Protein AF-A0A2V8U9R5-F1 (afdb_monomer)

Solvent-accessible surface area (backbone atoms only — not comparable to full-atom values): 6992 Å² total; per-residue (Å²): 89,78,48,42,44,55,80,27,43,38,32,31,26,49,71,58,91,94,44,66,50,90,61,60,76,32,50,31,88,59,63,23,27,40,84,21,46,36,58,37,77,51,61,55,92,81,48,81,92,48,36,37,33,36,30,41,34,39,79,43,66,39,83,89,50,86,36,48,25,37,43,36,33,22,36,57,91,40,47,55,41,73,76,48,48,22,68,82,48,44,95,82,44,56,60,46,30,39,37,80,98,53,59,43,46,78,56,96,78,27,41,40,34,62,28,68,64,82,44,76,46,75,46,65,85,132

Structure (mmCIF, N/CA/C/O backbone):
data_AF-A0A2V8U9R5-F1
#
_entry.id   AF-A0A2V8U9R5-F1
#
loop_
_atom_site.group_PDB
_atom_site.id
_atom_site.type_symbol
_atom_site.label_atom_id
_atom_site.label_alt_id
_atom_site.label_comp_id
_atom_site.label_asym_id
_atom_site.label_entity_id
_atom_site.label_seq_id
_atom_site.pdbx_PDB_ins_code
_atom_site.Cartn_x
_atom_site.Cartn_y
_atom_site.Cartn_z
_atom_site.occupancy
_atom_site.B_iso_or_equiv
_atom_site.auth_seq_id
_atom_site.auth_comp_id
_atom_site.auth_asym_id
_atom_site.auth_atom_id
_atom_site.pdbx_PDB_model_num
ATOM 1 N N . MET A 1 1 ? -10.885 6.353 8.387 1.00 95.56 1 MET A N 1
ATOM 2 C CA . MET A 1 1 ? -10.137 7.101 7.349 1.00 95.56 1 MET A CA 1
ATOM 3 C C . MET A 1 1 ? -8.679 6.714 7.454 1.00 95.56 1 MET A C 1
ATOM 5 O O . MET A 1 1 ? -8.196 6.634 8.570 1.00 95.56 1 MET A O 1
ATOM 9 N N . TYR A 1 2 ? -7.991 6.512 6.332 1.00 97.69 2 TYR A N 1
ATOM 10 C CA . TYR A 1 2 ? -6.562 6.190 6.312 1.00 97.69 2 TYR A CA 1
ATOM 11 C C . TYR A 1 2 ? -5.768 7.350 5.724 1.00 97.69 2 TYR A C 1
ATOM 13 O O . TYR A 1 2 ? -6.168 7.921 4.707 1.00 97.69 2 TYR A O 1
ATOM 21 N N . VAL A 1 3 ? -4.646 7.697 6.350 1.00 97.31 3 VAL A N 1
ATOM 22 C CA . VAL A 1 3 ? -3.764 8.777 5.901 1.00 97.31 3 VAL A CA 1
ATOM 23 C C . VAL A 1 3 ? -2.322 8.300 5.951 1.00 97.31 3 VAL A C 1
ATOM 25 O O . VAL A 1 3 ? -1.840 7.870 6.994 1.00 97.31 3 VAL A O 1
ATOM 28 N N . TRP A 1 4 ? -1.616 8.434 4.831 1.00 96.81 4 TRP A N 1
ATOM 29 C CA . TRP A 1 4 ? -0.173 8.237 4.766 1.00 96.81 4 TRP A CA 1
ATOM 30 C C . TRP A 1 4 ? 0.441 9.429 4.042 1.00 96.81 4 TRP A C 1
ATOM 32 O O . TRP A 1 4 ? 0.318 9.561 2.826 1.00 96.81 4 TRP A O 1
ATOM 42 N N . GLY A 1 5 ? 1.016 10.359 4.801 1.00 94.88 5 GLY A N 1
ATOM 43 C CA . GLY A 1 5 ? 1.685 11.541 4.260 1.00 94.88 5 GLY A CA 1
ATOM 44 C C . GLY A 1 5 ? 3.124 11.253 3.829 1.00 94.88 5 GLY A C 1
ATOM 45 O O . GLY A 1 5 ? 3.704 10.229 4.187 1.00 94.88 5 GLY A O 1
ATOM 46 N N . TRP A 1 6 ? 3.725 12.180 3.082 1.00 94.19 6 TRP A N 1
ATOM 47 C CA . TRP A 1 6 ? 5.170 12.162 2.844 1.00 94.19 6 TRP A CA 1
ATOM 48 C C . TRP A 1 6 ? 5.927 12.429 4.157 1.00 94.19 6 TRP A C 1
ATOM 50 O O . TRP A 1 6 ? 5.534 13.307 4.922 1.00 94.19 6 TRP A O 1
ATOM 60 N N . ASN A 1 7 ? 7.007 11.679 4.405 1.00 94.81 7 ASN A N 1
ATOM 61 C CA . ASN A 1 7 ? 7.833 11.716 5.620 1.00 94.81 7 ASN A CA 1
ATOM 62 C C . ASN A 1 7 ? 7.075 11.365 6.905 1.00 94.81 7 ASN A C 1
ATOM 64 O O . ASN A 1 7 ? 7.533 11.632 8.020 1.00 94.81 7 ASN A O 1
ATOM 68 N N . ASP A 1 8 ? 5.943 10.693 6.746 1.00 96.50 8 ASP A N 1
ATOM 69 C CA . ASP A 1 8 ? 5.039 10.360 7.823 1.00 96.50 8 ASP A CA 1
ATOM 70 C C . ASP A 1 8 ? 4.671 8.875 7.798 1.00 96.50 8 ASP A C 1
ATOM 72 O O . ASP A 1 8 ? 4.968 8.162 6.836 1.00 96.50 8 ASP A O 1
ATOM 76 N N . VAL A 1 9 ? 4.060 8.400 8.877 1.00 97.69 9 VAL A N 1
ATOM 77 C CA . VAL A 1 9 ? 3.592 7.016 8.998 1.00 97.69 9 VAL A CA 1
ATOM 78 C C . VAL A 1 9 ? 2.125 6.885 8.600 1.00 97.69 9 VAL A C 1
ATOM 80 O O . VAL A 1 9 ? 1.362 7.855 8.639 1.00 97.69 9 VAL A O 1
ATOM 83 N N . LEU A 1 10 ? 1.733 5.668 8.228 1.00 98.38 10 LEU A N 1
ATOM 84 C CA . LEU A 1 10 ? 0.337 5.313 8.012 1.00 98.38 10 LEU A CA 1
ATOM 85 C C . LEU A 1 10 ? -0.445 5.475 9.320 1.00 98.38 10 LEU A C 1
ATOM 87 O O . LEU A 1 10 ? 0.014 5.029 10.370 1.00 98.38 10 LEU A O 1
ATOM 91 N N . ARG A 1 11 ? -1.612 6.109 9.258 1.00 98.25 11 ARG A N 1
ATOM 92 C CA . ARG A 1 11 ? -2.555 6.237 10.373 1.00 98.25 11 ARG A CA 1
ATOM 93 C C . ARG A 1 11 ? -3.952 5.885 9.922 1.00 98.25 11 ARG A C 1
ATOM 95 O O . ARG A 1 11 ? -4.348 6.264 8.816 1.00 98.25 11 ARG A O 1
ATOM 102 N N . ASP A 1 12 ? -4.701 5.248 10.803 1.00 97.56 12 ASP A N 1
ATOM 103 C CA . ASP A 1 12 ? -6.144 5.137 10.685 1.00 97.56 12 ASP A CA 1
ATOM 104 C C . ASP A 1 12 ? -6.839 6.043 11.713 1.00 97.56 12 ASP A C 1
ATOM 106 O O . ASP A 1 12 ? -6.290 6.431 12.741 1.00 97.56 12 ASP A O 1
ATOM 110 N N . TYR A 1 13 ? -8.043 6.476 11.365 1.00 97.75 13 TYR A N 1
ATOM 111 C CA . TYR A 1 13 ? -8.884 7.344 12.178 1.00 97.75 13 TYR A CA 1
ATOM 112 C C . TYR A 1 13 ? -10.295 6.789 12.169 1.00 97.75 13 TYR A C 1
ATOM 114 O O . TYR A 1 13 ? -10.895 6.608 11.096 1.00 97.75 13 TYR A O 1
ATOM 122 N N . ARG A 1 14 ? -10.838 6.552 13.358 1.00 96.44 14 ARG A N 1
ATOM 123 C CA . ARG A 1 14 ? -12.175 6.000 13.524 1.00 96.44 14 ARG A CA 1
ATOM 124 C C . ARG A 1 14 ? -13.248 7.024 13.194 1.00 96.44 14 ARG A C 1
ATOM 126 O O . ARG A 1 14 ? -13.144 8.186 13.567 1.00 96.44 14 ARG A O 1
ATOM 133 N N . LEU A 1 15 ? -14.303 6.581 12.513 1.00 94.94 15 LEU A N 1
ATOM 134 C CA . LEU A 1 15 ? -15.536 7.352 12.370 1.00 94.94 15 LEU A CA 1
ATOM 135 C C . LEU A 1 15 ? -16.455 7.046 13.563 1.00 94.94 15 LEU A C 1
ATOM 137 O O . LEU A 1 15 ? -16.804 5.888 13.801 1.00 94.94 15 LEU A O 1
ATOM 141 N N . ARG A 1 16 ? -16.861 8.075 14.306 1.00 94.81 16 ARG A N 1
ATOM 142 C CA . ARG A 1 16 ? -17.839 8.010 15.398 1.00 94.81 16 ARG A CA 1
ATOM 143 C C . ARG A 1 16 ? -19.089 8.778 14.976 1.00 94.81 16 ARG A C 1
ATOM 145 O O . ARG A 1 16 ? -19.106 10.007 14.950 1.00 94.81 16 ARG A O 1
ATOM 152 N N . GLY A 1 17 ? -20.140 8.048 14.601 1.00 94.69 17 GLY A N 1
ATOM 153 C CA . GLY A 1 17 ? -21.324 8.659 13.996 1.00 94.69 17 GLY A CA 1
ATOM 154 C C . GLY A 1 17 ? -20.963 9.315 12.661 1.00 94.69 17 GLY A C 1
ATOM 155 O O . GLY A 1 17 ? -20.649 8.616 11.703 1.00 94.69 17 GLY A O 1
ATOM 156 N N . SER A 1 18 ? -20.986 10.648 12.604 1.00 95.69 18 SER A N 1
ATOM 157 C CA . SER A 1 18 ? -20.669 11.434 11.403 1.00 95.69 18 SER A CA 1
ATOM 158 C C . SER A 1 18 ? -19.341 12.198 11.478 1.00 95.69 18 SER A C 1
ATOM 160 O O . SER A 1 18 ? -19.066 13.008 10.594 1.00 95.69 18 SER A O 1
ATOM 162 N N . VAL A 1 19 ? -18.534 11.998 12.525 1.00 96.38 19 VAL A N 1
ATOM 163 C CA . VAL A 1 19 ? -17.276 12.736 12.743 1.00 96.38 19 VAL A CA 1
ATOM 164 C C . VAL A 1 19 ? -16.123 11.759 12.951 1.00 96.38 1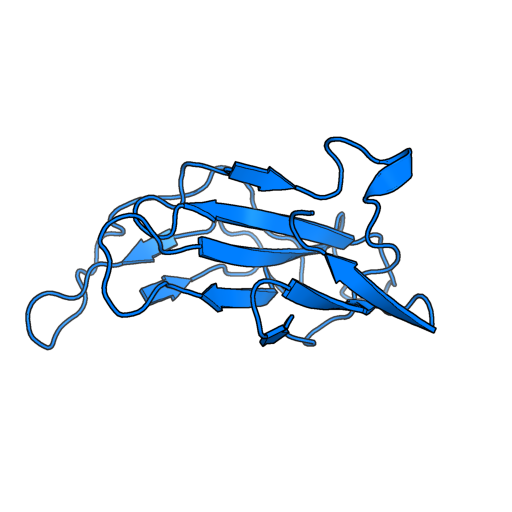9 VAL A C 1
ATOM 166 O O . VAL A 1 19 ? -16.298 10.714 13.573 1.00 96.38 19 VAL A O 1
ATOM 169 N N . PHE A 1 20 ? -14.947 12.076 12.410 1.00 96.56 20 PHE A N 1
ATOM 170 C CA . PHE A 1 20 ? -13.734 11.304 12.675 1.00 96.56 20 PHE A CA 1
ATOM 171 C C . PHE A 1 20 ? -13.093 11.727 13.996 1.00 96.56 20 PHE A C 1
ATOM 173 O O . PHE A 1 20 ? -12.995 12.921 14.283 1.00 96.56 20 PHE A O 1
ATOM 180 N N . ASP A 1 21 ? -12.602 10.751 14.755 1.00 96.69 21 ASP A N 1
ATOM 181 C CA . ASP A 1 21 ? -11.724 11.008 15.892 1.00 96.69 21 ASP A CA 1
ATOM 182 C C . ASP A 1 21 ? -10.465 11.750 15.403 1.00 96.69 21 ASP A C 1
ATOM 184 O O . ASP A 1 21 ? -9.943 11.485 14.317 1.00 96.69 21 ASP A O 1
ATOM 188 N N . THR A 1 22 ? -9.978 12.720 16.183 1.00 95.56 22 THR A N 1
ATOM 189 C CA . THR A 1 22 ? -8.787 13.518 15.823 1.00 95.56 22 THR A CA 1
ATOM 190 C C . THR A 1 22 ? -7.482 12.842 16.235 1.00 95.56 22 THR A C 1
ATOM 192 O O . THR A 1 22 ? -6.413 13.165 15.711 1.00 95.56 22 THR A O 1
ATOM 195 N N . THR A 1 23 ? -7.562 11.879 17.150 1.00 97.38 23 THR A N 1
ATOM 196 C CA . THR A 1 23 ? -6.478 10.961 17.486 1.00 97.38 23 THR A CA 1
ATOM 197 C C . THR A 1 23 ? -6.570 9.723 16.596 1.00 97.38 23 THR A C 1
ATOM 199 O O . THR A 1 23 ? -7.664 9.170 16.470 1.00 97.38 23 THR A O 1
ATOM 202 N N . PRO A 1 24 ? -5.461 9.268 15.991 1.00 97.50 24 PRO A N 1
ATOM 203 C CA . PRO A 1 24 ? -5.472 8.029 15.224 1.00 97.50 24 PRO A CA 1
ATOM 204 C C . PRO A 1 24 ? -5.758 6.827 16.136 1.00 97.50 24 PRO A C 1
ATOM 206 O O . PRO A 1 24 ? -5.321 6.828 17.289 1.00 97.50 24 PRO A O 1
ATOM 209 N N . GLU A 1 25 ? -6.477 5.824 15.629 1.00 97.25 25 GLU A N 1
ATOM 210 C CA . GLU A 1 25 ? -6.790 4.590 16.374 1.00 97.25 25 GLU A CA 1
ATOM 211 C C . GLU A 1 25 ? -5.543 3.691 16.446 1.00 97.25 25 GLU A C 1
ATOM 213 O O . GLU A 1 25 ? -5.175 3.215 17.519 1.00 97.25 25 GLU A O 1
ATOM 218 N N . ALA A 1 26 ? -4.807 3.608 15.342 1.00 98.06 26 ALA A N 1
ATOM 219 C CA . ALA A 1 26 ? -3.529 2.945 15.189 1.00 98.06 26 ALA A CA 1
ATOM 220 C C . ALA A 1 26 ? -2.596 3.712 14.234 1.00 98.06 26 ALA A C 1
ATOM 222 O O . ALA A 1 26 ? -2.973 4.608 13.466 1.00 98.06 26 ALA A O 1
ATOM 223 N N . LYS A 1 27 ? -1.307 3.364 14.305 1.00 98.06 27 LYS A N 1
ATOM 224 C CA . LYS A 1 27 ? -0.259 3.910 13.440 1.00 98.06 27 LYS A CA 1
ATOM 225 C C . LYS A 1 27 ? 0.721 2.821 13.025 1.00 98.06 27 LYS A C 1
ATOM 227 O O . LYS A 1 27 ? 1.158 2.024 13.851 1.00 98.06 27 LYS A O 1
ATOM 232 N N . GLY A 1 28 ? 1.116 2.844 11.760 1.00 97.06 28 GLY A N 1
ATOM 233 C CA . GLY A 1 28 ? 2.185 2.005 11.238 1.00 97.06 28 GLY A CA 1
ATOM 234 C C . GLY A 1 28 ? 3.569 2.447 11.723 1.00 97.06 28 GLY A C 1
ATOM 235 O O . GLY A 1 28 ? 3.754 3.531 12.283 1.00 97.06 28 GLY A O 1
ATOM 236 N N . ALA A 1 29 ? 4.572 1.612 11.451 1.00 95.62 29 ALA A N 1
ATOM 237 C CA . ALA A 1 29 ? 5.974 1.896 11.774 1.00 95.62 29 ALA A CA 1
ATOM 238 C C . ALA A 1 29 ? 6.759 2.530 10.608 1.00 95.62 29 ALA A C 1
ATOM 240 O O . ALA A 1 29 ? 7.811 3.136 10.813 1.00 95.62 29 ALA A O 1
ATOM 241 N N . ILE A 1 30 ? 6.261 2.393 9.376 1.00 95.75 30 ILE A N 1
ATOM 242 C CA . ILE A 1 30 ? 7.003 2.736 8.159 1.00 95.75 30 ILE A CA 1
ATOM 243 C C . ILE A 1 30 ? 6.747 4.192 7.780 1.00 95.75 30 ILE A C 1
ATOM 245 O O . ILE A 1 30 ? 5.605 4.602 7.560 1.00 95.75 30 ILE A O 1
ATOM 249 N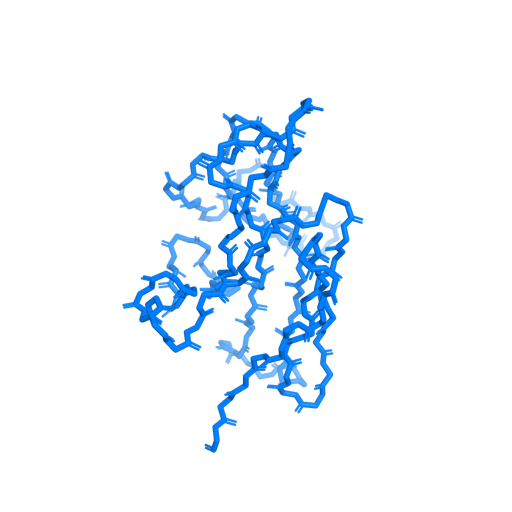 N . ARG A 1 31 ? 7.822 4.975 7.651 1.00 96.31 31 ARG A N 1
ATOM 250 C CA . ARG A 1 31 ? 7.752 6.331 7.093 1.00 96.31 31 ARG A CA 1
ATOM 251 C C . ARG A 1 31 ? 7.730 6.264 5.571 1.00 96.31 31 ARG A C 1
ATOM 253 O O . ARG A 1 31 ? 8.611 5.650 4.976 1.00 96.31 31 ARG A O 1
ATOM 260 N N . ALA A 1 32 ? 6.752 6.906 4.937 1.00 93.88 32 ALA A N 1
ATOM 261 C CA . ALA A 1 32 ? 6.684 6.931 3.481 1.00 93.88 32 ALA A CA 1
ATOM 262 C C . ALA A 1 32 ? 7.648 7.957 2.882 1.00 93.88 32 ALA A C 1
ATOM 264 O O . ALA A 1 32 ? 7.667 9.133 3.257 1.00 93.88 32 ALA A O 1
ATOM 265 N N . ASN A 1 33 ? 8.370 7.512 1.861 1.00 96.50 33 ASN A N 1
ATOM 266 C CA . ASN A 1 33 ? 9.085 8.376 0.934 1.00 96.50 33 ASN A CA 1
ATOM 267 C C . ASN A 1 33 ? 8.110 9.146 0.021 1.00 96.50 33 ASN A C 1
ATOM 269 O O . ASN A 1 33 ? 6.931 8.802 -0.094 1.00 96.50 33 ASN A O 1
ATOM 273 N N . PHE A 1 34 ? 8.601 10.182 -0.666 1.00 95.56 34 PHE A N 1
ATOM 274 C CA . PHE A 1 34 ? 7.804 10.901 -1.665 1.00 95.56 34 PHE A CA 1
ATOM 275 C C . PHE A 1 34 ? 7.376 9.961 -2.815 1.00 95.56 34 PHE A C 1
ATOM 277 O O . PHE A 1 34 ? 8.227 9.228 -3.336 1.00 95.56 34 PHE A O 1
ATOM 284 N N . PRO A 1 35 ? 6.110 10.015 -3.285 1.00 93.31 35 PRO A N 1
ATOM 285 C CA . PRO A 1 35 ? 5.082 11.012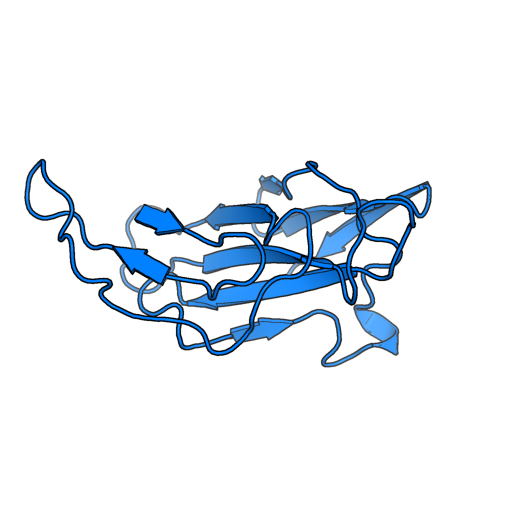 -2.952 1.00 93.31 35 PRO A CA 1
ATOM 286 C C . PRO A 1 35 ? 4.256 10.726 -1.694 1.00 93.31 35 PRO A C 1
ATOM 288 O O . PRO A 1 35 ? 3.616 11.652 -1.194 1.00 93.31 35 PRO A O 1
ATOM 291 N N . ARG A 1 36 ? 4.205 9.463 -1.25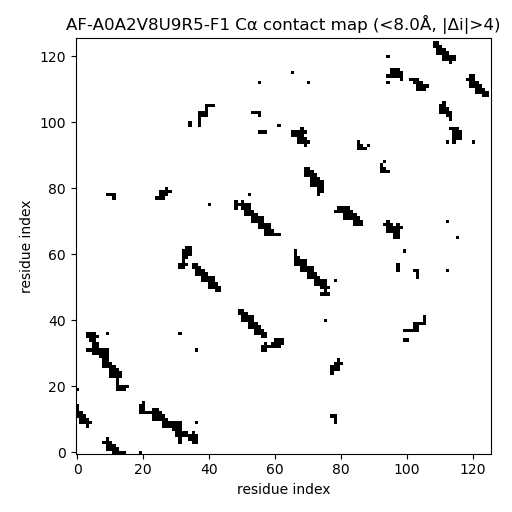6 1.00 93.44 36 ARG A N 1
ATOM 292 C CA . ARG A 1 36 ? 3.496 8.890 -0.093 1.00 93.44 36 ARG A CA 1
ATOM 293 C C . ARG A 1 36 ? 3.225 7.398 -0.359 1.00 93.44 36 ARG A C 1
ATOM 295 O O . ARG A 1 36 ? 3.594 6.891 -1.418 1.00 93.44 36 ARG A O 1
ATOM 302 N N . GLY A 1 37 ? 2.523 6.717 0.550 1.00 93.31 37 GLY A N 1
ATOM 303 C CA . GLY 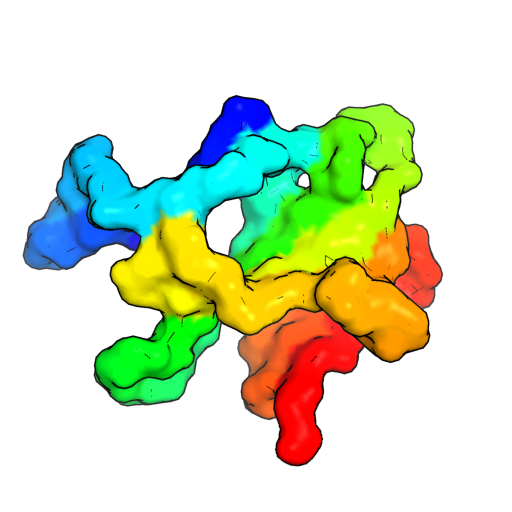A 1 37 ? 1.852 5.451 0.241 1.00 93.31 37 GLY A CA 1
ATOM 304 C C . GLY A 1 37 ? 0.611 5.671 -0.632 1.00 93.31 37 GLY A C 1
ATOM 305 O O . GLY A 1 37 ? -0.267 6.464 -0.287 1.00 93.31 37 GLY A O 1
ATOM 306 N N . VAL A 1 38 ? 0.537 4.986 -1.774 1.00 95.88 38 VAL A N 1
ATOM 307 C CA . VAL A 1 38 ? -0.617 5.029 -2.681 1.00 95.88 38 VAL A CA 1
ATOM 308 C C . VAL A 1 38 ? -1.559 3.890 -2.315 1.00 95.88 38 VAL A C 1
ATOM 310 O O . VAL A 1 38 ? -1.235 2.725 -2.531 1.00 95.88 38 VAL A O 1
ATOM 313 N N . MET A 1 39 ? -2.701 4.236 -1.723 1.00 96.50 39 MET A N 1
ATOM 314 C CA . MET A 1 39 ? -3.554 3.283 -1.014 1.00 96.50 39 MET A CA 1
ATOM 315 C C . MET A 1 39 ? -4.796 2.866 -1.803 1.00 96.50 39 MET A C 1
ATOM 317 O O . MET A 1 39 ? -5.326 3.631 -2.610 1.00 96.50 39 MET A O 1
ATOM 321 N N . THR A 1 40 ? -5.278 1.667 -1.493 1.00 97.00 40 THR A N 1
ATOM 322 C CA . THR A 1 40 ? -6.556 1.091 -1.914 1.00 97.00 40 THR A CA 1
ATOM 323 C C . THR A 1 40 ? -7.132 0.281 -0.754 1.00 97.00 40 THR A C 1
ATOM 325 O O . THR A 1 40 ? -6.379 -0.200 0.090 1.00 97.00 40 THR A O 1
ATOM 328 N N . VAL A 1 41 ? -8.450 0.130 -0.674 1.00 96.00 41 VAL A N 1
ATOM 329 C CA . VAL A 1 41 ? -9.102 -0.619 0.410 1.00 96.00 41 VAL A CA 1
ATOM 330 C C . VAL A 1 41 ? -10.078 -1.629 -0.170 1.00 96.00 41 VAL A C 1
ATOM 332 O O . VAL A 1 41 ? -10.742 -1.362 -1.170 1.00 96.00 41 VAL A O 1
ATOM 335 N N . SER A 1 42 ? -10.164 -2.793 0.464 1.00 95.88 42 SER A N 1
ATOM 336 C CA . SER A 1 42 ? -11.129 -3.839 0.131 1.00 95.88 42 SER A CA 1
ATOM 337 C C . SER A 1 42 ? -11.692 -4.464 1.402 1.00 95.88 42 SER A C 1
ATOM 339 O O . SER A 1 42 ? -11.043 -4.421 2.445 1.00 95.88 42 SER A O 1
ATOM 341 N N . ALA A 1 43 ? -12.904 -5.008 1.324 1.00 95.19 43 ALA A N 1
ATOM 342 C CA . ALA A 1 43 ? -13.567 -5.714 2.416 1.00 95.19 43 ALA A CA 1
ATOM 343 C C . ALA A 1 43 ? -14.630 -6.670 1.851 1.00 95.19 43 ALA A C 1
ATOM 345 O O . ALA A 1 43 ? -15.129 -6.462 0.743 1.00 95.19 43 ALA A O 1
ATOM 346 N N . ASP A 1 44 ? -14.999 -7.688 2.625 1.00 93.38 44 ASP A N 1
ATOM 347 C CA . ASP A 1 44 ? -15.992 -8.698 2.252 1.00 93.38 44 ASP A CA 1
ATOM 348 C C . ASP A 1 44 ? -17.375 -8.335 2.809 1.00 93.38 44 ASP A C 1
ATOM 350 O O . ASP A 1 44 ? -17.740 -8.744 3.908 1.00 93.38 44 ASP A O 1
ATOM 354 N N . GLY A 1 45 ? -18.131 -7.501 2.085 1.00 83.62 45 GLY A N 1
ATOM 355 C CA . GLY A 1 45 ? -19.582 -7.348 2.286 1.00 83.62 45 GLY A CA 1
ATOM 356 C C . GLY A 1 45 ? -20.056 -6.951 3.695 1.00 83.62 45 GLY A C 1
ATOM 357 O O . GLY A 1 45 ? -21.193 -7.243 4.050 1.00 83.62 45 GLY A O 1
ATOM 358 N N . GLY A 1 46 ? -19.205 -6.306 4.502 1.00 86.75 46 GLY A N 1
ATOM 359 C CA . GLY A 1 46 ? -19.497 -5.929 5.893 1.00 86.75 46 GLY A CA 1
ATOM 360 C C . GLY A 1 46 ? -19.038 -6.938 6.952 1.00 86.75 46 GLY A C 1
ATOM 361 O O . GLY A 1 46 ? -19.236 -6.694 8.140 1.00 86.75 46 GLY A O 1
ATOM 362 N N . ARG A 1 47 ? -18.394 -8.044 6.558 1.00 95.62 47 ARG A N 1
ATOM 363 C CA . ARG A 1 47 ? -17.785 -9.003 7.483 1.00 95.62 47 ARG A CA 1
ATOM 364 C C . ARG A 1 47 ? -16.684 -8.327 8.296 1.00 95.62 47 ARG A C 1
ATOM 366 O O . ARG A 1 47 ? -15.687 -7.858 7.740 1.00 95.62 47 ARG A O 1
ATOM 373 N N . GLU A 1 48 ? -16.856 -8.304 9.612 1.00 93.94 48 GLU A N 1
ATOM 374 C CA . GLU A 1 48 ? -15.875 -7.743 10.539 1.00 93.94 48 GLU A CA 1
ATOM 375 C C . GLU A 1 48 ? -14.513 -8.444 10.396 1.00 93.94 48 GLU A C 1
ATOM 377 O O . GLU A 1 48 ? -14.441 -9.645 10.122 1.00 93.94 48 GLU A O 1
ATOM 382 N N . GLY A 1 49 ? -13.426 -7.673 10.492 1.00 94.06 49 GLY A N 1
ATOM 383 C CA . GLY A 1 49 ? -12.056 -8.180 10.342 1.00 94.06 49 GLY A CA 1
ATOM 384 C C . GLY A 1 49 ? -11.668 -8.640 8.928 1.00 94.06 49 GLY A C 1
ATOM 385 O O . GLY A 1 49 ? -10.590 -9.189 8.744 1.00 94.06 49 GLY A O 1
ATOM 386 N N 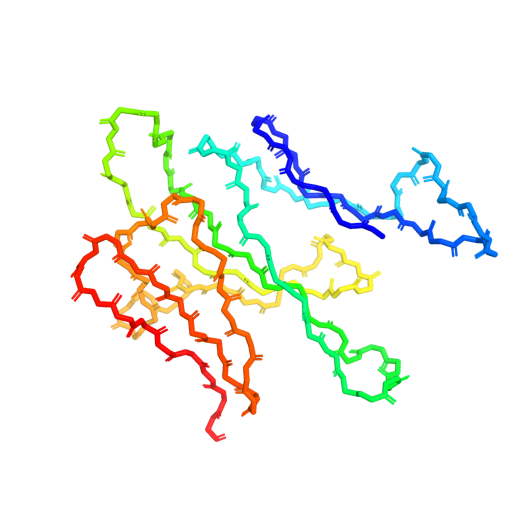. SER A 1 50 ? -12.516 -8.446 7.909 1.00 95.75 50 SER A N 1
ATOM 387 C CA . SER A 1 50 ? -12.179 -8.796 6.513 1.00 95.75 50 SER A CA 1
ATOM 388 C C . SER A 1 50 ? -11.464 -7.686 5.739 1.00 95.75 50 SER A C 1
ATOM 390 O O . SER A 1 50 ? -11.067 -7.890 4.592 1.00 95.75 50 SER A O 1
ATOM 392 N N . GLY 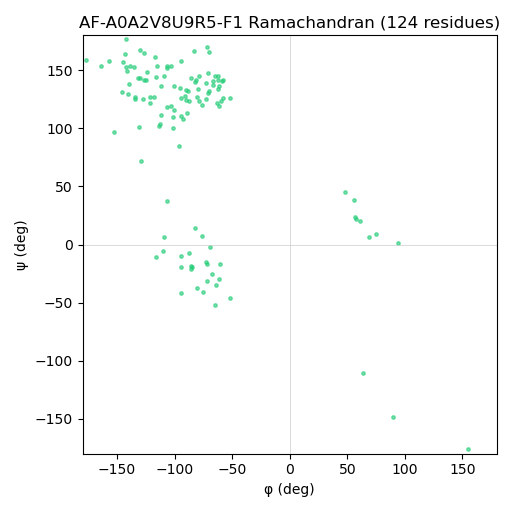A 1 51 ? -11.363 -6.495 6.329 1.00 96.69 51 GLY A N 1
ATOM 393 C CA . GLY A 1 51 ? -10.835 -5.322 5.656 1.00 96.69 51 GLY A CA 1
ATOM 394 C C . GLY A 1 51 ? -9.328 -5.423 5.442 1.00 96.69 51 GLY A C 1
ATOM 395 O O . GLY A 1 51 ? -8.579 -5.670 6.383 1.00 96.69 51 GLY A O 1
ATOM 396 N N . ILE A 1 52 ? -8.884 -5.160 4.216 1.00 97.44 52 ILE A N 1
ATOM 397 C CA . ILE A 1 52 ? -7.466 -5.058 3.870 1.00 97.44 52 ILE A CA 1
ATOM 398 C C . ILE A 1 52 ? -7.211 -3.677 3.285 1.00 97.44 52 ILE A C 1
ATOM 400 O O . ILE A 1 52 ? -7.860 -3.270 2.312 1.00 97.44 52 ILE A O 1
ATOM 404 N N . LEU A 1 53 ? -6.230 -2.978 3.852 1.00 97.88 53 LEU A N 1
ATOM 405 C CA . LEU A 1 53 ? -5.670 -1.774 3.259 1.00 97.88 53 LEU A CA 1
ATOM 406 C C . LEU A 1 53 ? -4.431 -2.158 2.446 1.00 97.88 53 LEU A C 1
ATOM 408 O O . LEU A 1 53 ? -3.396 -2.530 2.995 1.00 97.88 53 LEU A O 1
ATOM 412 N N . GLY A 1 54 ? -4.538 -2.060 1.125 1.00 97.31 54 GLY A N 1
ATOM 413 C CA . GLY A 1 54 ? -3.408 -2.196 0.217 1.00 97.31 54 GLY A CA 1
ATOM 414 C C . GLY A 1 54 ? -2.679 -0.865 0.048 1.00 97.31 54 GLY A C 1
ATOM 415 O O . GLY A 1 54 ? -3.315 0.187 -0.029 1.00 97.31 54 GLY A O 1
ATOM 416 N N . ALA A 1 55 ? -1.352 -0.888 -0.061 1.00 97.31 55 ALA A N 1
ATOM 417 C CA . ALA A 1 55 ? -0.567 0.307 -0.355 1.00 97.31 55 ALA A CA 1
ATOM 418 C C . ALA A 1 55 ? 0.658 -0.003 -1.219 1.00 97.31 55 ALA A C 1
ATOM 420 O O . ALA A 1 55 ? 1.443 -0.885 -0.890 1.00 97.31 55 ALA A O 1
ATOM 421 N N . ALA A 1 56 ? 0.869 0.764 -2.287 1.00 97.81 56 ALA A N 1
ATOM 422 C CA . ALA A 1 56 ? 2.149 0.798 -2.985 1.00 97.81 56 ALA A CA 1
ATOM 423 C C . ALA A 1 56 ? 3.025 1.909 -2.386 1.00 97.81 56 ALA A C 1
ATOM 425 O O . ALA A 1 56 ? 2.594 3.062 -2.296 1.00 97.81 56 ALA A O 1
ATOM 426 N N . THR A 1 57 ? 4.255 1.584 -1.990 1.00 97.62 57 THR A N 1
ATOM 427 C CA . THR A 1 57 ? 5.219 2.545 -1.427 1.00 97.62 57 THR A CA 1
ATOM 428 C C . THR A 1 57 ? 6.533 2.529 -2.201 1.00 97.62 57 THR A C 1
ATOM 430 O O . THR A 1 57 ? 6.988 1.442 -2.554 1.00 97.62 57 THR A O 1
ATOM 433 N N . PRO A 1 58 ? 7.188 3.680 -2.418 1.00 97.38 58 PRO A N 1
ATOM 434 C CA . PRO A 1 58 ? 8.505 3.709 -3.039 1.00 97.38 58 PRO A CA 1
ATOM 435 C C . PRO A 1 58 ? 9.624 3.407 -2.027 1.00 97.38 58 PRO A C 1
ATOM 437 O O . PRO A 1 58 ? 9.587 3.878 -0.884 1.00 97.38 58 PRO A O 1
ATOM 440 N N . SER A 1 59 ? 10.646 2.663 -2.458 1.00 96.38 59 SER A N 1
ATOM 441 C CA . SER A 1 59 ? 11.801 2.279 -1.629 1.00 96.38 59 SER A CA 1
ATOM 442 C C . SER A 1 59 ? 12.697 3.461 -1.244 1.00 96.38 59 SER A C 1
ATOM 444 O O . SER A 1 59 ? 13.348 3.439 -0.203 1.00 96.38 59 SER A O 1
ATOM 446 N N . ALA A 1 60 ? 12.686 4.522 -2.050 1.00 96.88 60 ALA A N 1
ATOM 447 C CA . ALA A 1 60 ? 13.371 5.785 -1.798 1.00 96.88 60 ALA A CA 1
ATOM 448 C C . ALA A 1 60 ? 12.513 6.963 -2.285 1.00 96.88 60 ALA A C 1
ATOM 450 O O . ALA A 1 60 ? 11.432 6.775 -2.842 1.00 96.88 60 ALA A O 1
ATOM 451 N N . SER A 1 61 ? 12.967 8.200 -2.068 1.00 96.38 61 SER A N 1
ATOM 452 C CA . SER A 1 61 ? 12.284 9.368 -2.631 1.00 96.38 61 SER A CA 1
ATOM 453 C C . SER A 1 61 ? 12.207 9.256 -4.148 1.00 96.38 61 SER A C 1
ATOM 455 O O . SER A 1 61 ? 13.219 9.106 -4.824 1.00 96.38 61 SER A O 1
ATOM 457 N N . SER A 1 62 ? 10.997 9.375 -4.681 1.00 95.62 62 SER A N 1
ATOM 458 C CA . SER A 1 62 ? 10.752 9.339 -6.115 1.00 95.62 62 SER A CA 1
ATOM 459 C C . SER A 1 62 ? 10.411 10.740 -6.641 1.00 95.62 62 SER A C 1
ATOM 461 O O . SER A 1 62 ? 9.543 10.914 -7.480 1.00 95.62 62 SER A O 1
ATOM 463 N N . LEU A 1 63 ? 11.041 11.800 -6.126 1.00 94.69 63 LEU A N 1
ATOM 464 C CA . LEU A 1 63 ? 10.826 13.161 -6.649 1.00 94.69 63 LEU A CA 1
ATOM 465 C C . LEU A 1 63 ? 11.316 13.284 -8.097 1.00 94.69 63 LEU A C 1
ATOM 467 O O . LEU A 1 63 ? 10.546 13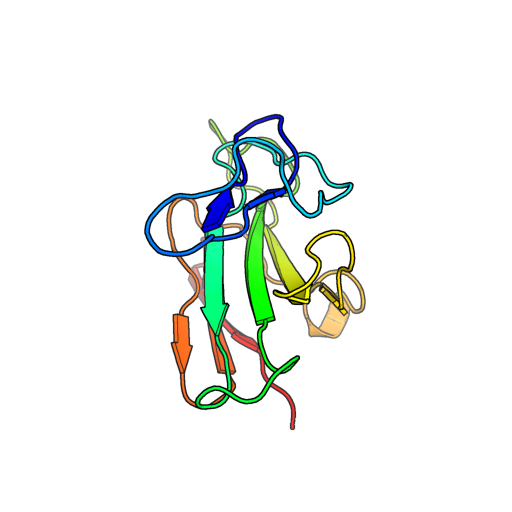.657 -8.978 1.00 94.69 63 LEU A O 1
ATOM 471 N N . TYR A 1 64 ? 12.565 12.887 -8.338 1.00 95.25 64 TYR A N 1
ATOM 472 C CA . TYR A 1 64 ? 13.236 13.035 -9.634 1.00 95.25 64 TYR A CA 1
ATOM 473 C C . TYR A 1 64 ? 13.602 11.699 -10.281 1.00 95.25 64 TYR A C 1
ATOM 475 O O . TYR A 1 64 ? 13.890 11.659 -11.471 1.00 95.25 64 TYR A O 1
ATOM 483 N N . ASP A 1 65 ? 13.492 10.601 -9.531 1.00 95.94 65 ASP A N 1
ATOM 484 C CA . ASP A 1 65 ? 13.923 9.281 -9.975 1.00 95.94 65 ASP A CA 1
ATOM 485 C C . ASP A 1 65 ? 12.764 8.289 -10.075 1.00 95.94 65 ASP A C 1
ATOM 487 O O . ASP A 1 65 ? 11.682 8.466 -9.491 1.00 95.94 65 ASP A O 1
ATOM 491 N N . THR A 1 66 ? 13.014 7.222 -10.830 1.00 96.94 66 THR A N 1
ATOM 492 C CA . THR A 1 66 ? 12.227 5.991 -10.778 1.00 96.94 66 THR A CA 1
ATOM 493 C C . THR A 1 66 ? 12.923 5.036 -9.819 1.00 96.94 66 THR A C 1
ATOM 495 O O . THR A 1 66 ? 14.109 4.761 -9.967 1.00 96.94 66 THR A O 1
ATOM 498 N N . VAL A 1 67 ? 12.186 4.541 -8.830 1.00 98.19 67 VAL A N 1
ATOM 499 C CA . VAL A 1 67 ? 12.714 3.695 -7.751 1.00 98.19 67 VAL A CA 1
ATOM 500 C C . VAL A 1 67 ? 11.910 2.404 -7.662 1.00 98.19 67 VAL A C 1
ATOM 502 O O . VAL A 1 67 ? 10.810 2.316 -8.213 1.00 98.19 67 VAL A O 1
ATOM 505 N N . ALA A 1 68 ? 12.443 1.401 -6.965 1.00 98.06 68 ALA A N 1
ATOM 506 C CA . ALA A 1 68 ? 11.695 0.181 -6.688 1.00 98.06 68 ALA A CA 1
ATOM 507 C C . ALA A 1 68 ? 10.450 0.487 -5.839 1.00 98.06 68 ALA A C 1
ATOM 509 O O . ALA A 1 68 ? 10.453 1.388 -4.997 1.00 98.06 68 ALA A O 1
ATOM 510 N N . GLY A 1 69 ? 9.372 -0.246 -6.086 1.00 97.69 69 GLY A N 1
ATOM 511 C CA . GLY A 1 69 ? 8.158 -0.201 -5.290 1.00 97.69 69 GLY A CA 1
ATOM 512 C C . GLY A 1 69 ? 8.016 -1.445 -4.428 1.00 97.69 69 GLY A C 1
ATOM 513 O O . GLY A 1 69 ? 8.477 -2.517 -4.802 1.00 97.69 69 GLY A O 1
ATOM 514 N N . THR A 1 70 ? 7.307 -1.287 -3.320 1.00 98.06 70 THR A N 1
ATOM 515 C CA . THR A 1 70 ? 6.817 -2.378 -2.479 1.00 98.06 70 THR A CA 1
ATOM 516 C C . THR A 1 70 ? 5.295 -2.315 -2.481 1.00 98.06 70 THR A C 1
ATOM 518 O O . THR A 1 70 ? 4.738 -1.253 -2.181 1.00 98.06 70 THR A O 1
ATOM 521 N N . LEU A 1 71 ? 4.614 -3.418 -2.795 1.00 98.00 71 LEU A N 1
ATOM 522 C CA . LEU A 1 71 ? 3.183 -3.554 -2.517 1.00 98.00 71 LEU A CA 1
ATOM 523 C C . LEU A 1 71 ? 3.015 -4.123 -1.109 1.00 98.00 71 LEU A C 1
ATOM 525 O O . LEU A 1 71 ? 3.658 -5.104 -0.756 1.00 98.00 71 LEU A O 1
ATOM 529 N N . ARG A 1 72 ? 2.152 -3.504 -0.312 1.00 98.06 72 ARG A N 1
ATOM 530 C CA . ARG A 1 72 ? 1.910 -3.828 1.095 1.00 98.06 72 ARG A CA 1
ATOM 531 C C . ARG A 1 72 ? 0.436 -4.116 1.319 1.00 98.06 72 ARG A C 1
ATOM 533 O O . ARG A 1 72 ? -0.408 -3.500 0.666 1.00 98.06 72 ARG A O 1
ATOM 540 N N . ALA A 1 73 ? 0.143 -4.997 2.262 1.00 97.88 73 ALA A N 1
ATOM 541 C CA . ALA A 1 73 ? -1.195 -5.285 2.753 1.00 97.88 73 ALA A CA 1
ATOM 542 C C . ALA A 1 73 ? -1.206 -5.164 4.280 1.00 97.88 73 ALA A C 1
ATOM 544 O O . ALA A 1 73 ? -0.413 -5.814 4.959 1.00 97.88 73 ALA A O 1
ATOM 545 N N . PHE A 1 74 ? -2.110 -4.345 4.809 1.00 98.38 74 PHE A N 1
ATOM 546 C CA . PHE A 1 74 ? -2.320 -4.141 6.241 1.00 98.38 74 PHE A CA 1
ATOM 547 C C . PHE A 1 74 ? -3.710 -4.619 6.648 1.00 98.38 74 PHE A C 1
ATOM 549 O O . PHE A 1 74 ? -4.643 -4.579 5.836 1.00 98.38 74 PHE A O 1
ATOM 556 N N . ASP A 1 75 ? -3.848 -5.008 7.914 1.00 98.00 75 ASP A N 1
ATOM 557 C CA . ASP A 1 75 ? -5.157 -5.144 8.543 1.00 98.00 75 ASP A CA 1
ATOM 558 C C . ASP A 1 75 ? -5.821 -3.759 8.573 1.00 98.00 75 ASP A C 1
ATOM 560 O O . ASP A 1 75 ? -5.266 -2.792 9.094 1.00 98.00 75 ASP A O 1
ATOM 564 N N . ALA A 1 76 ? -6.997 -3.628 7.960 1.00 97.25 76 ALA A N 1
ATOM 565 C CA . ALA A 1 76 ? -7.686 -2.344 7.900 1.00 97.25 76 ALA A CA 1
ATOM 566 C C . ALA A 1 76 ? -8.298 -1.930 9.253 1.00 97.25 76 ALA A C 1
ATOM 568 O O . ALA A 1 76 ? -8.684 -0.768 9.401 1.00 97.25 76 ALA A O 1
ATOM 569 N N . SER A 1 77 ? -8.423 -2.855 10.209 1.00 95.81 77 SER A N 1
ATOM 570 C CA . SER A 1 77 ? -8.886 -2.577 11.573 1.00 95.81 77 SER A CA 1
ATOM 571 C C . SER A 1 77 ? -7.770 -2.114 12.514 1.00 95.81 77 SER A C 1
ATOM 573 O O . SER A 1 77 ? -8.070 -1.478 13.521 1.00 95.81 77 SER A O 1
ATOM 575 N N . ASP A 1 78 ? -6.509 -2.387 12.166 1.00 97.50 78 ASP A N 1
ATOM 576 C CA . ASP A 1 78 ? -5.325 -1.925 12.889 1.00 97.50 78 ASP A CA 1
ATOM 577 C C . ASP A 1 78 ? -4.134 -1.812 11.925 1.00 97.50 78 ASP A C 1
ATOM 579 O O . ASP A 1 78 ? -3.413 -2.778 11.653 1.00 97.50 78 ASP A O 1
ATOM 583 N N . VAL A 1 79 ? -3.883 -0.601 11.418 1.00 98.19 79 VAL A N 1
ATOM 584 C CA . VAL A 1 79 ? -2.793 -0.373 10.452 1.00 98.19 79 VAL A CA 1
ATOM 585 C C . VAL A 1 79 ? -1.382 -0.514 11.034 1.00 98.19 79 VAL A C 1
ATOM 587 O O . VAL A 1 79 ? -0.399 -0.364 10.300 1.00 98.19 79 VAL A O 1
ATOM 590 N N . SER A 1 80 ? -1.238 -0.778 12.335 1.00 98.19 80 SER A N 1
ATOM 591 C CA . SER A 1 80 ? 0.058 -1.160 12.901 1.00 98.19 80 SER A CA 1
ATOM 592 C C . SER A 1 80 ? 0.474 -2.579 12.491 1.00 98.19 80 SER A C 1
ATOM 594 O O . SER A 1 80 ? 1.662 -2.909 12.548 1.00 98.19 80 SER A O 1
ATOM 596 N N . HIS A 1 81 ? -0.470 -3.388 11.997 1.00 98.06 81 HIS A N 1
ATOM 597 C CA . HIS A 1 81 ? -0.255 -4.767 11.576 1.00 98.06 81 HIS A CA 1
ATOM 598 C C . HIS A 1 81 ? -0.151 -4.890 10.046 1.00 98.06 81 HIS A C 1
ATOM 600 O O . HIS A 1 81 ? -1.148 -4.928 9.320 1.00 98.06 81 HIS A O 1
ATOM 606 N N . GLU A 1 82 ? 1.080 -4.988 9.535 1.00 98.00 82 GLU A N 1
ATOM 607 C CA . GLU A 1 82 ? 1.325 -5.399 8.146 1.00 98.00 82 GLU A CA 1
ATOM 608 C C . GLU A 1 82 ? 1.143 -6.919 8.028 1.00 98.00 82 GLU A C 1
ATOM 610 O O . GLU A 1 82 ? 1.841 -7.692 8.682 1.00 98.00 82 GLU A O 1
ATOM 615 N N . LEU A 1 83 ? 0.201 -7.348 7.190 1.00 97.44 83 LEU A N 1
ATOM 616 C CA . LEU A 1 83 ? -0.113 -8.758 6.950 1.00 97.44 83 LEU A CA 1
ATOM 617 C C . LEU A 1 83 ? 0.877 -9.390 5.968 1.00 97.44 83 LEU A C 1
ATOM 619 O O . LEU A 1 83 ? 1.227 -10.561 6.095 1.00 97.44 83 LEU A O 1
ATOM 623 N N . TRP A 1 84 ? 1.298 -8.620 4.964 1.00 97.56 84 TRP A N 1
ATOM 624 C CA . TRP A 1 84 ? 2.179 -9.077 3.894 1.00 97.56 84 TRP A CA 1
ATOM 625 C C . TRP A 1 84 ? 2.781 -7.890 3.135 1.00 97.56 84 TRP A C 1
ATOM 627 O O . TRP A 1 84 ? 2.158 -6.830 3.024 1.00 97.56 84 TRP A O 1
ATOM 637 N N . ASN A 1 85 ? 3.960 -8.083 2.542 1.00 97.81 85 ASN A N 1
ATOM 638 C CA . ASN A 1 85 ? 4.468 -7.195 1.501 1.00 97.81 85 ASN A CA 1
ATOM 639 C C . ASN A 1 85 ? 5.262 -7.955 0.427 1.00 97.81 85 ASN A C 1
ATOM 641 O O . ASN A 1 85 ? 5.799 -9.034 0.683 1.00 97.81 85 ASN A O 1
ATOM 645 N N . SER A 1 86 ? 5.358 -7.363 -0.766 1.00 98.19 86 SER A N 1
ATOM 646 C CA . SER A 1 86 ? 5.992 -7.947 -1.957 1.00 98.19 86 SER A CA 1
ATOM 647 C C . SER A 1 86 ? 7.469 -8.289 -1.796 1.00 98.19 86 SER A C 1
ATOM 649 O O . SER A 1 86 ? 8.016 -9.037 -2.601 1.00 98.19 86 SER A O 1
ATOM 651 N N . ASP A 1 87 ? 8.127 -7.741 -0.780 1.00 97.69 87 ASP A N 1
ATOM 652 C CA . ASP A 1 87 ? 9.564 -7.903 -0.592 1.00 97.69 87 ASP A CA 1
ATOM 653 C C . ASP A 1 87 ? 9.874 -9.072 0.362 1.00 97.69 87 ASP A C 1
ATOM 655 O O . ASP A 1 87 ? 11.019 -9.509 0.441 1.00 97.69 87 ASP A O 1
ATOM 659 N N . GLN A 1 88 ? 8.859 -9.634 1.040 1.00 97.44 88 GLN A N 1
ATOM 660 C CA . GLN A 1 88 ? 9.004 -10.817 1.903 1.00 97.44 88 GLN A CA 1
ATOM 661 C C . GLN A 1 88 ? 9.414 -12.074 1.118 1.00 97.44 88 GLN A C 1
ATOM 663 O O . GLN A 1 88 ? 10.159 -12.904 1.634 1.00 97.44 88 GLN A O 1
ATOM 668 N N . ASN A 1 89 ? 8.938 -12.217 -0.123 1.00 96.69 89 ASN A N 1
ATOM 669 C CA . ASN A 1 89 ? 9.377 -13.249 -1.064 1.00 96.69 89 ASN A CA 1
ATOM 670 C C . ASN A 1 89 ? 9.734 -12.596 -2.400 1.00 96.69 89 ASN A C 1
ATOM 672 O O . ASN A 1 89 ? 9.003 -12.697 -3.385 1.00 96.69 89 ASN A O 1
ATOM 676 N N . PHE A 1 90 ? 10.860 -11.888 -2.390 1.00 94.69 90 PHE A N 1
ATOM 677 C CA . PHE A 1 90 ? 11.290 -11.023 -3.482 1.00 94.69 90 PHE A CA 1
ATOM 678 C C . PHE A 1 90 ? 11.292 -11.721 -4.852 1.00 94.69 90 PHE A C 1
ATOM 680 O O . PHE A 1 90 ? 10.735 -11.188 -5.808 1.00 94.69 90 PHE A O 1
ATOM 687 N N . ASP A 1 91 ? 11.838 -12.936 -4.950 1.00 96.25 91 ASP A N 1
ATOM 688 C CA . ASP A 1 91 ? 11.961 -13.653 -6.229 1.00 96.25 91 ASP A CA 1
ATOM 689 C C . ASP A 1 91 ? 10.607 -13.952 -6.890 1.00 96.25 91 ASP A C 1
ATOM 691 O O . ASP A 1 91 ? 10.511 -14.029 -8.116 1.00 96.25 91 ASP A O 1
ATOM 695 N N . ARG A 1 92 ? 9.551 -14.116 -6.084 1.00 95.56 92 ARG A N 1
ATOM 696 C CA . ARG A 1 92 ? 8.194 -14.403 -6.560 1.00 95.56 92 ARG A CA 1
ATOM 697 C C . ARG A 1 92 ? 7.352 -13.138 -6.716 1.00 95.56 92 ARG A C 1
ATOM 699 O O . ARG A 1 92 ? 6.596 -13.029 -7.678 1.00 95.56 92 ARG A O 1
ATOM 706 N N . ASP A 1 93 ? 7.452 -12.223 -5.756 1.00 97.31 93 ASP A N 1
ATOM 707 C CA . ASP A 1 93 ? 6.454 -11.175 -5.534 1.00 97.31 93 ASP A CA 1
ATOM 708 C C . ASP A 1 93 ? 6.923 -9.765 -5.896 1.00 97.31 93 ASP A C 1
ATOM 710 O O . ASP A 1 93 ? 6.116 -8.833 -5.832 1.00 97.31 93 ASP A O 1
ATOM 714 N N . PHE A 1 94 ? 8.191 -9.574 -6.268 1.00 97.38 94 PHE A N 1
ATOM 715 C CA . PHE A 1 94 ? 8.751 -8.242 -6.487 1.00 97.38 94 PHE A CA 1
ATOM 716 C C . PHE A 1 94 ? 7.899 -7.383 -7.437 1.00 97.38 94 PHE A C 1
ATOM 718 O O . PHE A 1 94 ? 7.606 -7.765 -8.572 1.00 97.38 94 PHE A O 1
ATOM 725 N N . LEU A 1 95 ? 7.528 -6.184 -6.973 1.00 98.06 95 LEU A N 1
ATOM 726 C CA . LEU A 1 95 ? 6.640 -5.281 -7.708 1.00 98.06 95 LEU A CA 1
ATOM 727 C C . LEU A 1 95 ? 7.313 -4.647 -8.931 1.00 98.06 95 LEU A C 1
ATOM 729 O O . LEU A 1 95 ? 6.643 -4.358 -9.918 1.00 98.06 95 LEU A O 1
ATOM 733 N N . GLY A 1 96 ? 8.624 -4.405 -8.888 1.00 98.00 96 GLY A N 1
ATOM 734 C CA . GLY A 1 96 ? 9.315 -3.633 -9.920 1.00 98.00 96 GLY A CA 1
ATOM 735 C C . GLY A 1 96 ? 9.353 -2.136 -9.617 1.00 98.00 96 GLY A C 1
ATOM 736 O O . GLY A 1 96 ? 9.445 -1.712 -8.467 1.00 98.00 96 GLY A O 1
ATOM 737 N N . ALA A 1 97 ? 9.338 -1.315 -10.663 1.00 98.25 97 ALA A N 1
ATOM 738 C CA . ALA A 1 97 ? 9.467 0.133 -10.552 1.00 98.25 97 ALA A CA 1
ATOM 739 C C . ALA A 1 97 ? 8.149 0.787 -10.116 1.00 98.25 97 ALA A C 1
ATOM 741 O O . ALA A 1 97 ? 7.120 0.672 -10.788 1.00 98.25 97 ALA A O 1
ATOM 742 N N . PHE A 1 98 ? 8.200 1.528 -9.013 1.00 98.38 98 PHE A N 1
ATOM 743 C CA . PHE A 1 98 ? 7.058 2.217 -8.428 1.00 98.38 98 PHE A CA 1
ATOM 744 C C . PHE A 1 98 ? 6.435 3.232 -9.400 1.00 98.38 98 PHE A C 1
ATOM 746 O O . PHE A 1 98 ? 7.108 4.161 -9.853 1.00 98.38 98 PHE A O 1
ATOM 753 N N . ALA A 1 99 ? 5.134 3.093 -9.675 1.00 97.00 99 ALA A N 1
ATOM 754 C CA . ALA A 1 99 ? 4.362 4.078 -10.427 1.00 97.00 99 ALA A CA 1
ATOM 755 C C . ALA A 1 99 ? 3.763 5.135 -9.483 1.00 97.00 99 ALA A C 1
ATOM 757 O O . ALA A 1 99 ? 2.878 4.856 -8.672 1.00 97.00 99 ALA A O 1
ATOM 758 N N . LYS A 1 100 ? 4.239 6.378 -9.596 1.00 92.75 100 LYS A N 1
ATOM 759 C CA . LYS A 1 100 ? 3.742 7.506 -8.790 1.00 92.75 100 LYS A CA 1
ATOM 760 C C . LYS A 1 100 ? 2.295 7.830 -9.161 1.00 92.75 100 LYS A C 1
ATOM 762 O O . LYS A 1 100 ? 1.950 7.840 -10.337 1.00 92.75 100 LYS A O 1
ATOM 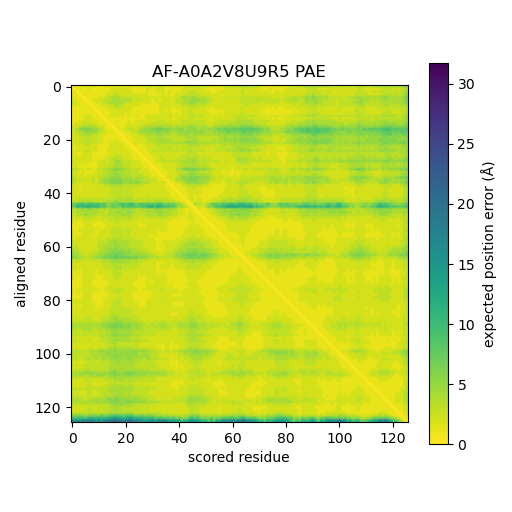767 N N . PHE A 1 101 ? 1.481 8.156 -8.154 1.00 91.19 101 PHE A N 1
ATOM 768 C CA . PHE A 1 101 ? 0.079 8.578 -8.312 1.00 91.19 101 PHE A CA 1
ATOM 769 C C . PHE A 1 101 ? -0.828 7.573 -9.043 1.00 91.19 101 PHE A C 1
ATOM 771 O O . PHE A 1 101 ? -1.884 7.949 -9.544 1.00 91.19 101 PHE A O 1
ATOM 778 N N . ALA A 1 102 ? -0.445 6.294 -9.067 1.00 94.38 102 ALA A N 1
ATOM 779 C CA . ALA A 1 102 ? -1.203 5.230 -9.707 1.00 94.38 102 ALA A CA 1
ATOM 780 C C . ALA A 1 102 ? -1.729 4.254 -8.645 1.00 94.38 102 ALA A C 1
ATOM 782 O O . ALA A 1 102 ? -0.981 3.446 -8.094 1.00 94.38 102 ALA A O 1
ATOM 783 N N . GLN A 1 103 ? -3.014 4.378 -8.305 1.00 95.06 103 GLN A N 1
ATOM 784 C CA . GLN A 1 103 ? -3.647 3.560 -7.269 1.00 95.06 103 GLN A CA 1
ATOM 785 C C . GLN A 1 103 ? -3.803 2.105 -7.724 1.00 95.06 103 GLN A C 1
ATOM 787 O O . GLN A 1 103 ? -4.308 1.878 -8.825 1.00 95.06 103 GLN A O 1
ATOM 792 N N . PRO A 1 104 ? -3.417 1.115 -6.895 1.00 96.75 104 PRO A N 1
ATOM 793 C CA . PRO A 1 104 ? -3.760 -0.270 -7.171 1.00 96.75 104 PRO A CA 1
ATOM 794 C C . PRO A 1 104 ? -5.281 -0.466 -7.159 1.00 96.75 104 PRO A C 1
ATOM 796 O O . PRO A 1 104 ? -5.985 0.091 -6.311 1.00 96.75 104 PRO A O 1
ATOM 799 N N . ALA A 1 105 ? -5.791 -1.289 -8.070 1.00 97.19 105 ALA A N 1
ATOM 800 C CA . ALA A 1 105 ? -7.204 -1.657 -8.108 1.00 97.19 105 ALA A CA 1
ATOM 801 C C . ALA A 1 105 ? -7.406 -3.042 -7.489 1.00 97.19 105 ALA A C 1
ATOM 803 O O . ALA A 1 105 ? -6.642 -3.961 -7.785 1.00 97.19 105 ALA A O 1
ATOM 804 N N . VAL A 1 106 ? -8.442 -3.205 -6.664 1.00 96.69 106 VAL A N 1
ATOM 805 C CA . VAL A 1 106 ? -8.833 -4.517 -6.132 1.00 96.69 106 VAL A CA 1
ATOM 806 C C . VAL A 1 106 ? -10.101 -4.980 -6.833 1.00 96.69 106 VAL A C 1
ATOM 808 O O . VAL A 1 106 ? -11.132 -4.318 -6.745 1.00 96.69 106 VAL A O 1
ATOM 811 N N . VAL A 1 107 ? -10.029 -6.107 -7.541 1.00 94.81 107 VAL A N 1
ATOM 812 C CA . VAL A 1 107 ? -11.162 -6.684 -8.279 1.00 94.81 107 VAL A CA 1
ATOM 813 C C . VAL A 1 107 ? -11.135 -8.200 -8.129 1.00 94.81 107 VAL A C 1
ATOM 815 O O . VAL A 1 107 ? -10.101 -8.824 -8.354 1.00 94.81 107 VAL A O 1
ATOM 818 N N . HIS A 1 108 ? -12.268 -8.793 -7.742 1.00 92.12 108 HIS A N 1
ATOM 819 C CA . HIS A 1 108 ? -12.440 -10.248 -7.590 1.00 92.12 108 HIS A CA 1
ATOM 820 C C . HIS A 1 108 ? -11.308 -10.930 -6.791 1.00 92.12 108 HIS A C 1
ATOM 822 O O . HIS A 1 108 ? -10.765 -11.950 -7.209 1.00 92.12 108 HIS A O 1
ATOM 828 N N . GLY A 1 109 ? -10.916 -10.337 -5.658 1.00 91.50 109 GLY A N 1
ATOM 829 C CA . GLY A 1 109 ? -9.875 -10.887 -4.780 1.00 91.50 109 GLY A CA 1
ATOM 830 C C . GLY A 1 109 ? -8.440 -10.728 -5.294 1.00 91.50 109 GLY A C 1
ATOM 831 O O . GLY A 1 109 ? -7.522 -11.302 -4.712 1.00 91.50 109 GLY A O 1
ATOM 832 N N . LYS A 1 110 ? -8.227 -9.955 -6.366 1.00 95.62 110 LYS A N 1
ATOM 833 C CA . LYS A 1 110 ? -6.899 -9.673 -6.920 1.00 95.62 110 LYS A CA 1
ATOM 834 C C . LYS A 1 110 ? -6.554 -8.196 -6.829 1.00 95.62 110 LYS A C 1
ATOM 836 O O . LYS A 1 110 ? -7.422 -7.346 -7.021 1.00 95.62 110 LYS A O 1
ATOM 841 N N . VAL A 1 111 ? -5.279 -7.903 -6.588 1.00 97.44 111 VAL A N 1
ATOM 842 C CA . VAL A 1 111 ? -4.718 -6.548 -6.589 1.00 97.44 111 VAL A CA 1
ATOM 843 C C . VAL A 1 111 ? -3.948 -6.334 -7.884 1.00 97.44 111 VAL A C 1
ATOM 845 O O . VAL A 1 111 ? -2.976 -7.032 -8.157 1.00 97.44 111 VAL A O 1
ATOM 848 N N . TYR A 1 112 ? -4.373 -5.354 -8.669 1.00 98.00 112 TYR A N 1
ATOM 849 C CA . TYR A 1 112 ? -3.766 -4.960 -9.932 1.00 98.00 112 TYR A CA 1
ATOM 850 C C . TYR A 1 112 ? -2.932 -3.704 -9.696 1.00 98.00 112 TYR A C 1
ATOM 852 O O . TYR A 1 112 ? -3.479 -2.630 -9.436 1.00 98.00 112 TYR A O 1
ATOM 860 N N . ALA A 1 113 ? -1.611 -3.841 -9.762 1.00 98.19 113 ALA A N 1
ATOM 861 C CA . ALA A 1 113 ? -0.660 -2.782 -9.466 1.00 98.19 113 ALA A CA 1
ATOM 862 C C . ALA A 1 113 ? 0.071 -2.336 -10.748 1.00 98.19 113 ALA A C 1
ATOM 864 O O . ALA A 1 113 ? 0.852 -3.108 -11.316 1.00 98.19 113 ALA A O 1
ATOM 865 N N . PRO A 1 114 ? -0.179 -1.113 -11.249 1.00 97.75 114 PRO A N 1
ATOM 866 C CA . PRO A 1 114 ? 0.577 -0.562 -12.368 1.00 97.75 114 PRO A CA 1
ATOM 867 C C . PRO A 1 114 ? 2.004 -0.208 -11.935 1.00 97.75 114 PRO A C 1
ATOM 869 O O . PRO A 1 114 ? 2.245 0.199 -10.799 1.00 97.75 114 PRO A O 1
ATOM 872 N N . THR A 1 115 ? 2.957 -0.332 -12.858 1.00 98.19 115 THR A N 1
ATOM 873 C CA . THR A 1 115 ? 4.380 -0.084 -12.589 1.00 98.19 115 THR A CA 1
ATOM 874 C C . THR A 1 115 ? 5.003 0.751 -13.703 1.00 98.19 115 THR A C 1
ATOM 876 O O . THR A 1 115 ? 4.604 0.656 -14.865 1.00 98.19 115 THR A O 1
ATOM 879 N N . PHE A 1 116 ? 6.047 1.515 -13.380 1.00 97.75 116 PHE A N 1
ATOM 880 C CA . PHE A 1 116 ? 6.911 2.137 -14.393 1.00 97.75 116 PHE A CA 1
ATOM 881 C C . PHE A 1 116 ? 7.879 1.137 -15.044 1.00 97.75 116 PHE A C 1
ATOM 883 O O . PHE A 1 116 ? 8.711 1.515 -15.861 1.00 97.75 116 PHE A O 1
ATOM 890 N N . SER A 1 117 ? 7.745 -0.160 -14.753 1.00 97.94 117 SER A N 1
ATOM 891 C CA . SER A 1 117 ? 8.446 -1.237 -15.461 1.00 97.94 117 SER A CA 1
ATOM 892 C C . SER A 1 117 ? 7.752 -1.648 -16.762 1.00 97.94 117 SER A C 1
ATOM 894 O O . SER A 1 117 ? 8.064 -2.707 -17.301 1.00 97.94 117 SER A O 1
ATOM 896 N N . ASN A 1 118 ? 6.806 -0.840 -17.259 1.00 97.00 118 ASN A N 1
ATOM 897 C CA . ASN A 1 118 ? 5.951 -1.150 -18.410 1.00 97.00 118 ASN A CA 1
ATOM 898 C C . ASN A 1 118 ? 5.175 -2.467 -18.231 1.00 97.00 118 ASN A C 1
ATOM 900 O O . ASN A 1 118 ? 5.035 -3.254 -19.166 1.00 97.00 118 ASN A O 1
ATOM 904 N N . ARG A 1 119 ? 4.704 -2.734 -17.004 1.00 96.69 119 ARG A N 1
ATOM 905 C CA . ARG A 1 119 ? 3.970 -3.954 -16.638 1.00 96.69 119 ARG A CA 1
ATOM 906 C C . ARG A 1 119 ? 2.841 -3.647 -15.657 1.00 96.69 119 ARG A C 1
ATOM 908 O O . ARG A 1 119 ? 2.964 -2.755 -14.817 1.00 96.69 119 ARG A O 1
ATOM 915 N N . LEU A 1 120 ? 1.774 -4.436 -15.742 1.00 97.31 120 LEU A N 1
ATOM 916 C CA . LEU A 1 120 ? 0.740 -4.547 -14.716 1.00 97.31 120 LEU A CA 1
ATOM 917 C C . LEU A 1 120 ? 1.015 -5.824 -13.918 1.00 97.31 120 LEU A C 1
ATOM 919 O O . LEU A 1 120 ? 0.962 -6.913 -14.488 1.00 97.31 120 LEU A O 1
ATOM 923 N N . VAL A 1 121 ? 1.330 -5.696 -12.631 1.00 98.06 121 VAL A N 1
ATOM 924 C CA . VAL A 1 121 ? 1.572 -6.849 -11.751 1.00 98.06 121 VAL A CA 1
ATOM 925 C C . VAL A 1 121 ? 0.277 -7.181 -11.019 1.00 98.06 121 VAL A C 1
ATOM 927 O O . VAL A 1 121 ? -0.419 -6.279 -10.553 1.00 98.06 121 VAL A O 1
ATOM 930 N N . VAL A 1 122 ? -0.076 -8.465 -10.953 1.00 97.62 122 VAL A N 1
ATOM 931 C CA . VAL A 1 122 ? -1.342 -8.923 -10.368 1.00 97.62 122 VAL A CA 1
ATOM 932 C C . VAL A 1 122 ? -1.060 -9.877 -9.217 1.00 97.62 122 VAL A C 1
ATOM 934 O O . VAL A 1 122 ? -0.449 -10.922 -9.420 1.00 97.62 122 VAL A O 1
ATOM 937 N N . TYR A 1 123 ? -1.553 -9.530 -8.032 1.00 96.88 123 TYR A N 1
ATOM 938 C CA . TYR A 1 123 ? -1.416 -10.318 -6.809 1.00 96.88 123 TYR A CA 1
ATOM 939 C C . TYR A 1 123 ? -2.755 -10.933 -6.418 1.00 96.88 123 TYR A C 1
ATOM 941 O O . TYR A 1 123 ? -3.802 -10.314 -6.603 1.00 96.88 123 TYR A O 1
ATOM 949 N N . GLY A 1 124 ? -2.734 -12.138 -5.858 1.00 91.94 124 GLY A N 1
ATOM 950 C CA . GLY A 1 124 ? -3.918 -12.818 -5.343 1.00 91.94 124 GLY A CA 1
ATOM 951 C C . GLY A 1 124 ? -3.550 -14.149 -4.697 1.00 91.94 124 GLY A C 1
ATOM 952 O O . GLY A 1 124 ? -2.485 -14.701 -4.974 1.00 91.94 124 GLY A O 1
ATOM 953 N N . LEU A 1 125 ? -4.432 -14.645 -3.835 1.00 84.62 125 LEU A N 1
ATOM 954 C CA . LEU A 1 125 ? -4.328 -15.994 -3.286 1.00 84.62 125 LEU A CA 1
ATOM 955 C C . LEU A 1 125 ? -4.844 -17.002 -4.324 1.00 84.62 125 LEU A C 1
ATOM 957 O O . LEU A 1 125 ? -5.739 -16.677 -5.111 1.00 84.62 125 LEU A O 1
ATOM 961 N N . TYR A 1 126 ? -4.218 -18.176 -4.361 1.00 69.19 126 TYR A N 1
ATOM 962 C CA . TYR A 1 126 ? -4.583 -19.298 -5.228 1.00 69.19 126 TYR A CA 1
ATOM 963 C C . TYR A 1 126 ? -5.571 -20.239 -4.542 1.00 69.19 126 TYR A C 1
ATOM 965 O O . TYR A 1 126 ? -5.537 -20.322 -3.293 1.00 69.19 126 TYR A O 1
#

Sequence (126 aa):
MYVWGWNDVLRDYRLRGSVFDTTPEAKGAIRANFPRGVMTVSADGGREGSGILGAATPSASSLYDTVAGTLRAFDASDVSHELWNSDQNFDRDFLGAFAKFAQPAVVHGKVYAPTFSNRLVVYGLY

pLDDT: mean 96.01, std 3.38, range [69.19, 98.38]

Nearest PDB structures (foldseek):
  7zei-assembly4_D  TM=4.001E-01  e=3.914E+00  Caldicellulosiruptor hydrothermalis
  7blq-assembly1_J  TM=2.056E-01  e=6.917E+00  Thermochaetoides thermophila DSM 1495
  7blo-assembly1_J  TM=2.051E-01  e=7.671E+00  Homo sapiens

Secondary structure (DSSP, 8-state):
-EEE-TTSEEEE--EETTEE-SS-S-EEEEEPPTT--EEEEE-STT-TT--EEEEEEESS--SSS--BEEEEEEETT-TT-EEEETTTTHHHH---BB-TT-PPEEETTEEEEEETTTEEEEEE--

Radius of gyration: 14.47 Å; Cα contacts (8 Å, |Δi|>4): 304; chains: 1; bounding box: 35×33×36 Å

Mean predicted aligned error: 2.78 Å

Foldseek 3Di:
DWDWQAQGWIFAWDDDPNDTDPDTPATADDHAAPPTWQWDWDADPPPPQRIKIWTKGFPHHPPPHWGFIKIWIARPVHRNGTPDIQVVPVVPRGPGTADPPFHWDDDPQKTWHDHPVNDTDIDGDD